Protein AF-Q73NU4-F1 (afdb_monomer_lite)

pLDDT: mean 87.3, std 11.03, range [53.94, 95.88]

Sequence (44 aa):
MSTFEMDIKDRVKRETAKLMKNRGYPISEILLMTGLPESEIEEL

Structure (mmCIF, N/CA/C/O backbone):
data_AF-Q73NU4-F1
#
_entry.id   AF-Q73NU4-F1
#
loop_
_atom_site.group_PDB
_atom_site.id
_atom_site.type_symbol
_atom_site.label_atom_id
_atom_site.label_alt_id
_atom_site.label_comp_id
_atom_site.label_asym_id
_atom_site.label_entity_id
_atom_site.label_seq_id
_atom_site.pdbx_PDB_ins_code
_atom_site.Cartn_x
_atom_site.Cartn_y
_atom_site.Cartn_z
_atom_site.occupancy
_atom_site.B_iso_or_equiv
_atom_site.auth_seq_id
_atom_site.auth_comp_id
_atom_site.auth_asym_id
_atom_site.auth_atom_id
_atom_site.pdbx_PDB_model_num
ATOM 1 N N . MET A 1 1 ? 3.930 -20.527 0.768 1.00 53.94 1 MET A N 1
ATOM 2 C CA . MET A 1 1 ? 4.895 -19.415 0.639 1.00 53.94 1 MET A CA 1
ATOM 3 C C . MET A 1 1 ? 5.831 -19.508 1.828 1.00 53.94 1 MET A C 1
ATOM 5 O O . MET A 1 1 ? 5.336 -19.715 2.930 1.00 53.94 1 MET A O 1
ATOM 9 N N . SER A 1 2 ? 7.144 -19.489 1.600 1.00 67.12 2 SER A N 1
ATOM 10 C CA . SER A 1 2 ? 8.138 -19.552 2.682 1.00 67.12 2 SER A CA 1
ATOM 11 C C . SER A 1 2 ? 8.082 -18.259 3.502 1.00 67.12 2 SER A C 1
ATOM 13 O O . SER A 1 2 ? 7.881 -17.189 2.926 1.00 67.12 2 SER A O 1
ATOM 15 N N . THR A 1 3 ? 8.264 -18.336 4.821 1.00 63.91 3 THR A N 1
ATOM 16 C CA . THR A 1 3 ? 8.292 -17.171 5.732 1.00 63.91 3 THR A CA 1
ATOM 17 C C . THR A 1 3 ? 9.268 -16.091 5.256 1.00 63.91 3 THR A C 1
ATOM 19 O O . THR A 1 3 ? 8.946 -14.909 5.274 1.00 63.91 3 THR A O 1
ATOM 22 N N . PHE A 1 4 ? 10.396 -16.502 4.677 1.00 63.19 4 PHE A N 1
ATOM 23 C CA . PHE A 1 4 ? 11.408 -15.601 4.124 1.00 63.19 4 PHE A CA 1
ATOM 24 C C . PHE A 1 4 ? 10.905 -14.741 2.948 1.00 63.19 4 PHE A C 1
ATOM 26 O O . PHE A 1 4 ? 11.254 -13.570 2.825 1.00 63.19 4 PHE A O 1
ATOM 33 N N . GLU A 1 5 ? 10.055 -15.296 2.078 1.00 65.44 5 GLU A N 1
ATOM 34 C CA . GLU A 1 5 ? 9.486 -14.554 0.942 1.00 65.44 5 GLU A CA 1
ATOM 35 C C . GLU A 1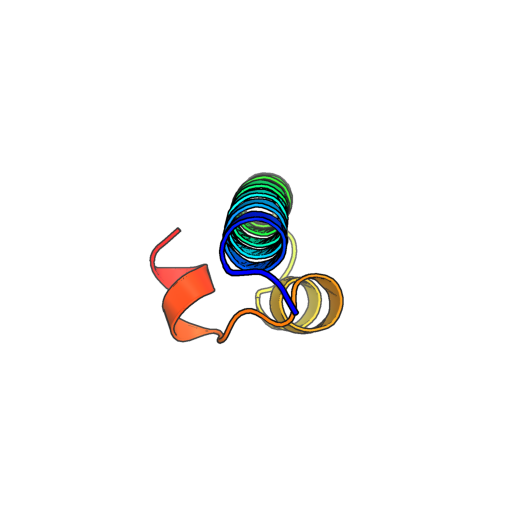 5 ? 8.395 -13.573 1.386 1.00 65.44 5 GLU A C 1
ATOM 37 O O . GLU A 1 5 ? 8.174 -12.551 0.732 1.00 65.44 5 GLU A O 1
ATOM 42 N N . MET A 1 6 ? 7.704 -13.886 2.485 1.00 70.25 6 MET A N 1
ATOM 43 C CA . MET A 1 6 ? 6.672 -13.030 3.065 1.00 70.25 6 MET A CA 1
ATOM 44 C C . MET A 1 6 ? 7.298 -11.805 3.746 1.00 70.25 6 MET A C 1
ATOM 46 O O . MET A 1 6 ? 6.859 -10.686 3.484 1.00 70.25 6 MET A O 1
ATOM 50 N N . ASP A 1 7 ? 8.390 -11.997 4.491 1.00 66.56 7 ASP A N 1
ATOM 51 C CA . ASP A 1 7 ? 9.124 -10.915 5.163 1.00 66.56 7 ASP A CA 1
ATOM 52 C C . ASP A 1 7 ? 9.750 -9.918 4.174 1.00 66.56 7 ASP A C 1
ATOM 54 O O . ASP A 1 7 ? 9.725 -8.704 4.389 1.00 66.56 7 ASP A O 1
ATOM 58 N N . ILE A 1 8 ? 10.290 -10.405 3.051 1.00 75.25 8 ILE A N 1
ATOM 59 C CA . ILE A 1 8 ? 10.849 -9.530 2.008 1.00 75.25 8 ILE A CA 1
ATOM 60 C C . ILE A 1 8 ? 9.745 -8.677 1.378 1.00 75.25 8 ILE A C 1
ATOM 62 O O . ILE A 1 8 ? 9.925 -7.473 1.187 1.00 75.25 8 ILE A O 1
ATOM 66 N N . LYS A 1 9 ? 8.591 -9.283 1.073 1.00 77.12 9 LYS A N 1
ATOM 67 C CA . LYS A 1 9 ? 7.458 -8.564 0.479 1.00 77.12 9 LYS A CA 1
ATOM 68 C C . LYS A 1 9 ? 6.906 -7.495 1.419 1.00 77.12 9 LYS A C 1
ATOM 70 O O . LYS A 1 9 ? 6.576 -6.415 0.938 1.00 77.12 9 LYS A O 1
ATOM 75 N N . ASP A 1 10 ? 6.839 -7.760 2.722 1.00 82.12 10 ASP A N 1
ATOM 76 C CA . ASP A 1 10 ? 6.368 -6.773 3.702 1.00 82.12 10 ASP A CA 1
ATOM 77 C C . ASP A 1 10 ? 7.302 -5.557 3.785 1.00 82.12 10 ASP A C 1
ATOM 79 O O . ASP A 1 10 ? 6.864 -4.410 3.656 1.00 82.12 10 ASP A O 1
ATOM 83 N N . ARG A 1 11 ? 8.618 -5.796 3.870 1.00 86.56 11 ARG A N 1
ATOM 84 C CA . ARG A 1 11 ? 9.617 -4.714 3.914 1.00 86.56 11 ARG A CA 1
ATOM 85 C C . ARG A 1 11 ? 9.563 -3.833 2.666 1.00 86.56 11 ARG A C 1
ATOM 87 O O . ARG A 1 11 ? 9.578 -2.612 2.786 1.00 86.56 11 ARG A O 1
ATOM 94 N N . VAL A 1 12 ? 9.446 -4.426 1.475 1.00 89.38 12 VAL A N 1
ATOM 95 C CA . VAL A 1 12 ? 9.365 -3.669 0.211 1.00 89.38 12 VAL A CA 1
ATOM 96 C C . VAL A 1 12 ? 8.102 -2.805 0.149 1.00 89.38 12 VAL A C 1
ATOM 98 O O . VAL A 1 12 ? 8.168 -1.656 -0.296 1.00 89.38 12 VAL A O 1
ATOM 101 N N . LYS A 1 13 ? 6.961 -3.319 0.624 1.00 91.19 13 LYS A N 1
ATOM 102 C CA . LYS A 1 13 ? 5.702 -2.561 0.675 1.00 91.19 13 LYS A CA 1
ATOM 103 C C . LYS A 1 13 ? 5.804 -1.352 1.599 1.00 91.19 13 LYS A C 1
ATOM 105 O O . LYS A 1 13 ? 5.447 -0.253 1.183 1.00 91.19 13 LYS A O 1
ATOM 110 N N . ARG A 1 14 ? 6.346 -1.529 2.810 1.00 91.94 14 ARG A N 1
ATOM 111 C CA . ARG A 1 14 ? 6.525 -0.434 3.781 1.00 91.94 14 ARG A CA 1
ATOM 112 C C . ARG A 1 14 ? 7.476 0.644 3.270 1.00 91.94 14 ARG A C 1
ATOM 114 O O . ARG A 1 14 ? 7.165 1.825 3.371 1.00 91.94 14 ARG A O 1
ATOM 121 N N . GLU A 1 15 ? 8.608 0.259 2.686 1.00 94.19 15 GLU A N 1
ATOM 122 C CA . GLU A 1 15 ? 9.562 1.225 2.123 1.00 94.19 15 GLU A CA 1
ATOM 123 C C . GLU A 1 15 ? 8.957 1.995 0.939 1.00 94.19 15 GLU A C 1
ATOM 125 O O . GLU A 1 15 ? 9.117 3.212 0.836 1.00 94.19 15 GLU A O 1
ATOM 130 N N . THR A 1 16 ? 8.179 1.315 0.092 1.00 93.31 16 THR A N 1
ATOM 131 C CA . THR A 1 16 ? 7.438 1.965 -0.999 1.00 93.31 16 THR A CA 1
ATOM 132 C C . THR A 1 16 ? 6.416 2.966 -0.456 1.00 93.31 16 THR A C 1
ATOM 134 O O . THR A 1 16 ? 6.376 4.107 -0.919 1.00 93.31 16 THR A O 1
ATOM 137 N N . ALA A 1 17 ? 5.639 2.585 0.562 1.00 95.12 17 ALA A N 1
ATOM 138 C CA . ALA A 1 17 ? 4.656 3.468 1.184 1.00 95.12 17 ALA A CA 1
ATOM 139 C C . ALA A 1 17 ? 5.298 4.710 1.821 1.00 95.12 17 ALA A C 1
ATOM 141 O O . ALA A 1 17 ? 4.816 5.817 1.586 1.00 95.12 17 ALA A O 1
ATOM 142 N N . LYS A 1 18 ? 6.429 4.565 2.528 1.00 94.94 18 LYS A N 1
ATOM 143 C CA . LYS A 1 18 ? 7.193 5.707 3.068 1.00 94.94 18 LYS A CA 1
ATOM 144 C C . LYS A 1 18 ? 7.638 6.669 1.971 1.00 94.94 18 LYS A C 1
ATOM 146 O O . LYS A 1 18 ? 7.482 7.880 2.103 1.00 94.94 18 LYS A O 1
ATOM 151 N N . LEU A 1 19 ? 8.184 6.146 0.871 1.00 95.88 19 LEU A N 1
ATOM 152 C CA . LEU A 1 19 ? 8.635 6.972 -0.252 1.00 95.88 19 LEU A CA 1
ATOM 153 C C . LEU A 1 19 ? 7.476 7.729 -0.907 1.00 95.88 19 LEU A C 1
ATOM 155 O O . LEU A 1 19 ? 7.628 8.906 -1.230 1.00 95.88 19 LEU A O 1
ATOM 159 N N . MET A 1 20 ? 6.325 7.082 -1.090 1.00 94.81 20 MET A N 1
ATOM 160 C CA . MET A 1 20 ? 5.137 7.726 -1.651 1.00 94.81 20 MET A CA 1
ATOM 161 C C . MET A 1 20 ? 4.556 8.777 -0.697 1.00 94.81 20 MET A C 1
ATOM 163 O O . MET A 1 20 ? 4.275 9.895 -1.124 1.00 94.81 20 MET A O 1
ATOM 167 N N . LYS A 1 21 ? 4.465 8.482 0.604 1.00 94.06 21 LYS A N 1
ATOM 168 C CA . LYS A 1 21 ? 4.026 9.453 1.618 1.00 94.06 21 LYS A CA 1
ATOM 169 C C . LYS A 1 21 ? 4.925 10.690 1.628 1.00 94.06 21 LYS A C 1
ATOM 171 O O . LYS A 1 21 ? 4.433 11.809 1.531 1.00 94.06 21 LYS A O 1
ATOM 176 N N . ASN A 1 22 ? 6.244 10.491 1.608 1.00 94.50 22 ASN A N 1
ATOM 177 C CA . ASN A 1 22 ? 7.226 11.578 1.536 1.00 94.50 22 ASN A CA 1
ATOM 178 C C . ASN A 1 22 ? 7.141 12.399 0.241 1.00 94.50 22 ASN A C 1
ATOM 180 O O . ASN A 1 22 ? 7.488 13.577 0.233 1.00 94.50 22 ASN A O 1
ATOM 184 N N . ARG A 1 23 ? 6.683 11.797 -0.861 1.00 95.06 23 ARG A N 1
ATOM 185 C CA . ARG A 1 23 ? 6.430 12.495 -2.130 1.00 95.06 23 ARG A CA 1
ATOM 186 C C . ARG A 1 23 ? 5.078 13.220 -2.166 1.00 95.06 23 ARG A C 1
ATOM 188 O O . ARG A 1 23 ? 4.826 13.933 -3.132 1.00 95.06 23 ARG A O 1
ATOM 195 N N . GLY A 1 24 ? 4.237 13.061 -1.142 1.00 94.00 24 GLY A N 1
ATOM 196 C CA . GLY A 1 24 ? 2.932 13.716 -1.037 1.00 94.00 24 GLY A CA 1
ATOM 197 C C . GLY A 1 24 ? 1.795 12.988 -1.755 1.00 94.00 24 GLY A C 1
ATOM 198 O O . GLY A 1 24 ? 0.791 13.617 -2.082 1.00 94.00 24 GLY A O 1
ATOM 199 N N . TYR A 1 25 ? 1.936 11.686 -2.021 1.00 94.88 25 TYR A N 1
ATOM 200 C CA . TYR A 1 25 ? 0.834 10.892 -2.568 1.00 94.88 25 TYR A CA 1
ATOM 201 C C . TYR A 1 25 ? -0.302 10.751 -1.541 1.00 94.88 2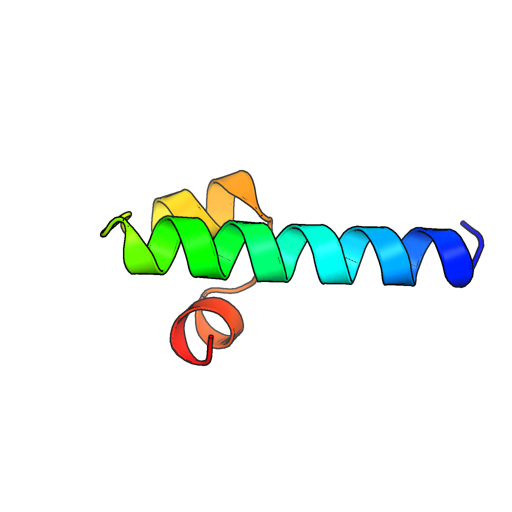5 TYR A C 1
ATOM 203 O O . TYR A 1 25 ? -0.031 10.627 -0.342 1.00 94.88 25 TYR A O 1
ATOM 211 N N . PRO A 1 26 ? -1.570 10.730 -1.984 1.00 95.31 26 PRO A N 1
ATOM 212 C CA . PRO A 1 26 ? -2.700 10.503 -1.095 1.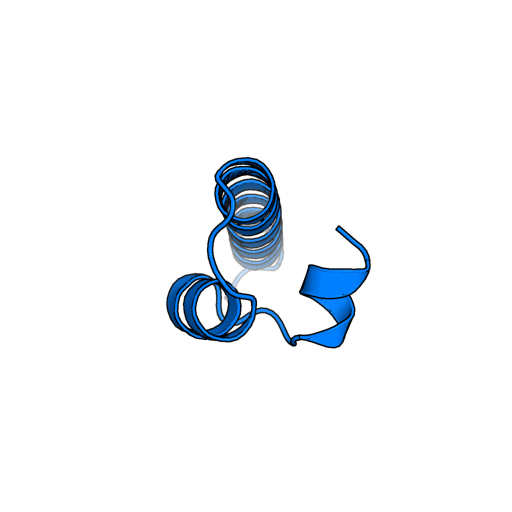00 95.31 26 PRO A CA 1
ATOM 213 C C . PRO A 1 26 ? -2.698 9.067 -0.553 1.00 95.31 26 PRO A C 1
ATOM 215 O O . PRO A 1 26 ? -2.307 8.125 -1.244 1.00 95.31 26 PRO A O 1
ATOM 218 N N . ILE A 1 27 ? -3.190 8.893 0.678 1.00 93.19 27 ILE A N 1
ATOM 219 C CA . ILE A 1 27 ? -3.228 7.597 1.381 1.00 93.19 27 ILE A CA 1
ATOM 220 C C . ILE A 1 27 ? -3.936 6.522 0.547 1.00 93.19 27 ILE A C 1
ATOM 222 O O . ILE A 1 27 ? -3.441 5.402 0.451 1.00 93.19 27 ILE A O 1
ATOM 226 N N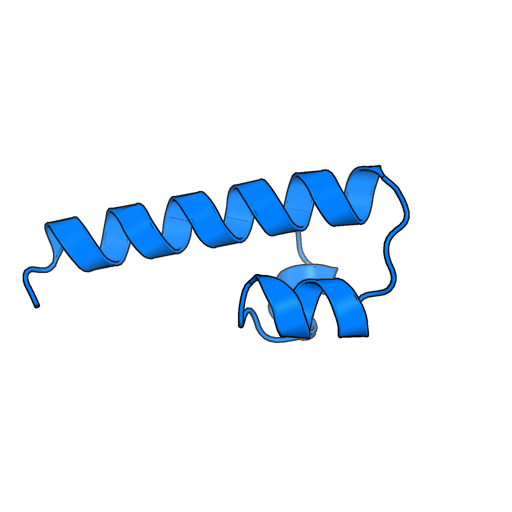 . SER A 1 28 ? -5.030 6.874 -0.131 1.00 94.69 28 SER A N 1
ATOM 227 C CA . SER A 1 28 ? -5.782 5.966 -1.004 1.00 94.69 28 SER A CA 1
ATOM 228 C C . SER A 1 28 ? -4.947 5.398 -2.160 1.00 94.69 28 SER A C 1
ATOM 230 O O . SER A 1 28 ? -5.095 4.232 -2.523 1.00 94.69 28 SER A O 1
ATOM 232 N N . GLU A 1 29 ? -4.035 6.191 -2.723 1.00 94.62 29 GLU A N 1
ATOM 233 C CA . GLU A 1 29 ? -3.147 5.766 -3.810 1.00 94.62 29 GLU A CA 1
ATOM 234 C C . GLU A 1 29 ? -1.993 4.906 -3.278 1.00 94.62 29 GLU A C 1
ATOM 236 O O . GLU A 1 29 ? -1.608 3.916 -3.903 1.00 94.62 29 GLU A O 1
ATOM 241 N N . ILE A 1 30 ? -1.500 5.212 -2.075 1.00 95.00 30 ILE A N 1
ATOM 242 C CA . ILE A 1 30 ? -0.508 4.385 -1.375 1.00 95.00 30 ILE A CA 1
ATOM 243 C C . ILE A 1 30 ? -1.105 3.018 -1.011 1.00 95.00 30 ILE A C 1
ATOM 245 O O . ILE A 1 30 ? -0.454 1.989 -1.221 1.00 95.00 30 ILE A O 1
ATOM 249 N N . LEU A 1 31 ? -2.348 2.986 -0.525 1.00 94.38 31 LEU A N 1
ATOM 250 C CA . LEU A 1 31 ? -3.093 1.763 -0.229 1.00 94.38 31 LEU A CA 1
ATOM 251 C C . LEU A 1 31 ? -3.283 0.917 -1.489 1.00 94.38 31 LEU A C 1
ATOM 253 O O . LEU A 1 31 ? -3.011 -0.282 -1.464 1.00 94.38 31 LEU A O 1
ATOM 257 N N . LEU A 1 32 ? -3.670 1.535 -2.608 1.00 94.12 32 LEU A N 1
ATOM 258 C CA . LEU A 1 32 ? -3.859 0.830 -3.876 1.00 94.12 32 LEU A CA 1
ATOM 259 C C . LEU A 1 32 ? -2.558 0.186 -4.385 1.00 94.12 32 LEU A C 1
ATOM 261 O O . LEU A 1 32 ? -2.582 -0.941 -4.878 1.00 94.12 32 LEU A O 1
ATOM 265 N N . MET A 1 33 ? -1.425 0.882 -4.255 1.00 91.31 33 MET A N 1
ATOM 266 C CA . MET A 1 33 ? -0.131 0.414 -4.765 1.00 91.31 33 MET A CA 1
ATOM 267 C C . MET A 1 33 ? 0.536 -0.626 -3.860 1.00 91.31 33 MET A C 1
ATOM 269 O O . MET A 1 33 ? 1.116 -1.599 -4.341 1.00 91.31 33 MET A O 1
ATOM 273 N N . THR A 1 34 ? 0.496 -0.417 -2.544 1.00 90.69 34 THR A N 1
ATOM 274 C CA . THR A 1 34 ? 1.237 -1.248 -1.578 1.00 90.69 34 THR A CA 1
ATOM 275 C C . THR A 1 34 ? 0.376 -2.350 -0.963 1.00 90.69 34 THR A C 1
ATOM 277 O O . THR A 1 34 ? 0.897 -3.374 -0.504 1.00 90.69 34 THR A O 1
ATOM 280 N N . GLY A 1 35 ? -0.947 -2.173 -0.981 1.00 91.56 35 GLY A N 1
ATOM 281 C CA . GLY A 1 35 ? -1.903 -3.032 -0.290 1.00 91.56 35 GLY A CA 1
ATOM 282 C C . GLY A 1 35 ? -1.786 -2.960 1.232 1.00 91.56 35 GLY A C 1
ATOM 283 O O . GLY A 1 35 ? -2.251 -3.879 1.903 1.00 91.56 35 GLY A O 1
ATOM 284 N N . LEU A 1 36 ? -1.113 -1.935 1.768 1.00 91.88 36 LEU A N 1
ATOM 285 C CA . LEU A 1 36 ? -1.080 -1.671 3.201 1.00 91.88 36 LEU A CA 1
ATOM 286 C C . LEU A 1 36 ? -2.380 -0.973 3.621 1.00 91.88 36 LEU A C 1
ATOM 288 O O . LEU A 1 36 ? -2.905 -0.158 2.857 1.00 91.88 36 LEU A O 1
ATOM 292 N N . PRO A 1 37 ? -2.914 -1.285 4.812 1.00 93.19 37 PRO A N 1
ATOM 293 C CA . PRO A 1 37 ? -4.087 -0.603 5.333 1.00 93.19 37 PRO A CA 1
ATOM 294 C C . PRO A 1 37 ? -3.764 0.863 5.636 1.00 93.19 37 PRO A C 1
ATOM 296 O O . PRO A 1 37 ? -2.628 1.208 5.965 1.00 93.19 37 PRO A O 1
ATOM 299 N N . GLU A 1 38 ? -4.781 1.722 5.565 1.00 92.81 38 GLU A N 1
ATOM 300 C CA . GLU A 1 38 ? -4.619 3.165 5.793 1.00 92.81 38 GLU A CA 1
ATOM 301 C C . GLU A 1 38 ? -3.998 3.459 7.160 1.00 92.81 38 GLU A C 1
ATOM 303 O O . GLU A 1 38 ? -3.095 4.283 7.241 1.00 92.81 38 GLU A O 1
ATOM 308 N N . SER A 1 39 ? -4.379 2.708 8.200 1.00 93.12 39 SER A N 1
ATOM 309 C CA . SER A 1 39 ? -3.812 2.839 9.547 1.00 93.12 39 SER A CA 1
ATOM 310 C C . SER A 1 39 ? -2.297 2.624 9.580 1.00 93.12 39 SER A C 1
ATOM 312 O O . SER A 1 39 ? -1.582 3.382 10.223 1.00 93.12 39 SER A O 1
ATO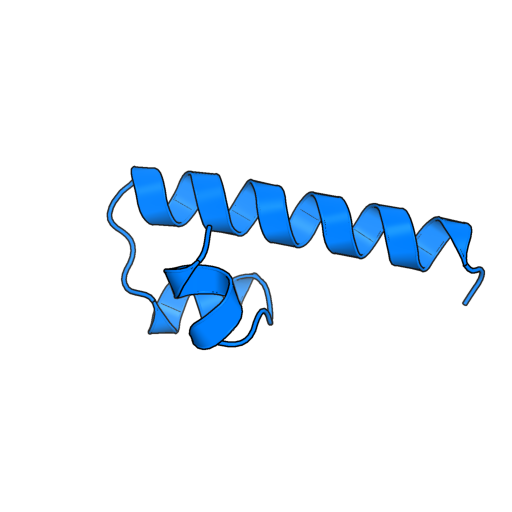M 314 N N . GLU A 1 40 ? -1.784 1.627 8.851 1.00 91.94 40 GLU A N 1
ATOM 315 C CA . GLU A 1 40 ? -0.336 1.412 8.771 1.00 91.94 40 GLU A CA 1
ATOM 316 C C . GLU A 1 40 ? 0.340 2.535 7.984 1.00 91.94 40 GLU A C 1
ATOM 318 O O . GLU A 1 40 ? 1.419 2.974 8.356 1.00 91.94 40 GLU A O 1
ATOM 323 N N . ILE A 1 41 ? -0.291 3.039 6.920 1.00 92.56 41 ILE A N 1
ATOM 324 C CA . ILE A 1 41 ? 0.249 4.145 6.115 1.00 92.56 41 ILE A CA 1
ATOM 325 C C . ILE A 1 41 ? 0.291 5.455 6.920 1.00 92.56 41 ILE A C 1
ATOM 327 O O . ILE A 1 41 ? 1.233 6.241 6.778 1.00 92.56 41 ILE A O 1
ATOM 331 N N . GLU A 1 42 ? -0.696 5.704 7.778 1.00 90.81 42 GLU A N 1
ATOM 332 C CA . GLU A 1 42 ? -0.725 6.855 8.684 1.00 90.81 42 GLU A CA 1
ATOM 333 C C . GLU A 1 42 ? 0.412 6.809 9.714 1.00 90.81 42 GLU A C 1
ATOM 335 O O . GLU A 1 42 ? 1.020 7.850 9.978 1.00 90.81 42 GLU A O 1
ATOM 340 N N . GLU 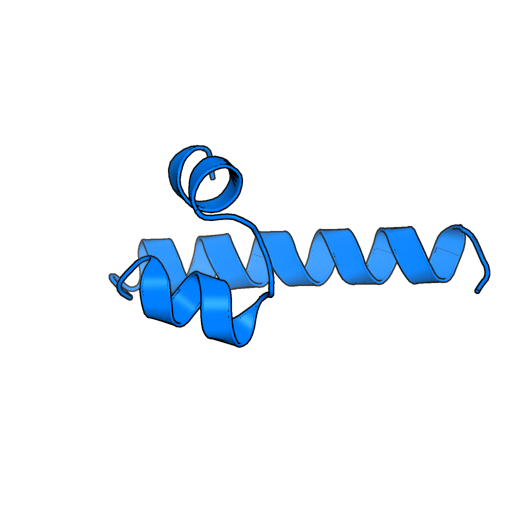A 1 43 ? 0.760 5.617 10.202 1.00 89.44 43 GLU A N 1
ATOM 341 C CA . GLU A 1 43 ? 1.832 5.382 11.181 1.00 89.44 43 GLU A CA 1
ATOM 342 C C . GLU A 1 43 ? 3.262 5.384 10.594 1.00 89.44 43 GLU A C 1
ATOM 344 O O . GLU A 1 43 ? 4.224 5.508 11.356 1.00 89.44 43 GLU A O 1
ATOM 349 N N . LEU A 1 44 ? 3.423 5.251 9.266 1.00 85.94 44 LEU A N 1
ATOM 350 C CA . LEU A 1 44 ? 4.727 5.254 8.565 1.00 85.94 44 LEU A CA 1
ATOM 351 C C . LEU A 1 44 ? 5.420 6.621 8.510 1.00 85.94 44 LEU A C 1
ATOM 353 O O . LEU A 1 44 ? 6.669 6.631 8.579 1.00 85.94 44 LEU A O 1
#

Foldseek 3Di:
DDPVVVVVLLVVLLVQLVVCVVVVHDLVVSCVVSVDDSVSSVVD

Organism: Treponema denticola (strain ATCC 35405 / DSM 14222 / CIP 103919 / JCM 8153 / KCTC 15104) (NCBI:txid243275)

Radius of gyration: 10.68 Å; chains: 1; bounding box: 17×33×16 Å

Secondary structure (DSSP, 8-state):
--HHHHHHHHHHHHHHHHHHHHTT--HHHHHHHH---HHHHHH-